Protein AF-A0A7J6TH96-F1 (afdb_monomer_lite)

Secondary structure (DSSP, 8-state):
---GGGTS--TT-HHHHHHHHHHHHHHHHHHHHHHTTT-----------B-STTTTTPBPTTS-B-----HHHHTSB---

Sequence (80 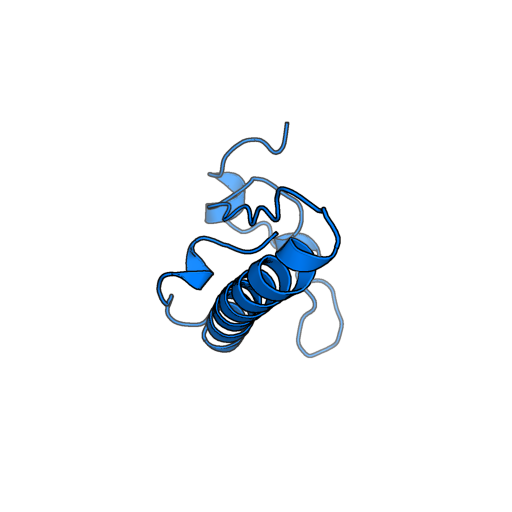aa):
VSSVQGKFGQGGRSAYAAAKHAQLGYFDSLRAEMEAGGIGRVTVCLPGYINTEHSENAMLSDGSRSGLHDRNAAAGASPE

Structure (mmCIF, N/CA/C/O backbone):
data_AF-A0A7J6TH96-F1
#
_entry.id   AF-A0A7J6TH96-F1
#
loop_
_atom_site.group_PDB
_atom_site.id
_atom_site.type_symbol
_atom_site.label_atom_id
_atom_site.label_alt_id
_atom_site.label_comp_id
_atom_site.label_asym_id
_atom_site.label_entity_id
_atom_site.label_seq_id
_atom_site.pdbx_PDB_ins_code
_atom_site.Cartn_x
_atom_site.Cartn_y
_atom_site.Cartn_z
_atom_site.occupancy
_atom_site.B_iso_or_equiv
_atom_site.auth_seq_id
_atom_site.auth_comp_id
_atom_site.auth_asym_id
_atom_site.auth_atom_id
_atom_site.pdbx_PDB_model_num
ATOM 1 N N . VAL A 1 1 ? 0.515 0.765 6.603 1.00 87.19 1 VAL A N 1
ATOM 2 C CA . VAL A 1 1 ? 1.003 1.590 5.467 1.00 87.19 1 VAL A CA 1
ATOM 3 C C . VAL A 1 1 ? 0.324 1.123 4.184 1.00 87.19 1 VAL A C 1
ATOM 5 O O . VAL A 1 1 ? 0.381 -0.067 3.890 1.00 87.19 1 VAL A O 1
ATOM 8 N N . SER A 1 2 ? -0.351 2.026 3.466 1.00 95.94 2 SER A N 1
ATOM 9 C CA . SER A 1 2 ? -1.027 1.756 2.186 1.00 95.94 2 SER A CA 1
ATOM 10 C C . SER A 1 2 ? -0.247 2.396 1.020 1.00 95.94 2 SER A C 1
ATOM 12 O O . SER A 1 2 ? 0.968 2.227 0.958 1.00 95.94 2 SER A O 1
ATOM 14 N N . SER A 1 3 ? -0.914 3.055 0.072 1.00 96.31 3 SER A N 1
ATOM 15 C CA . S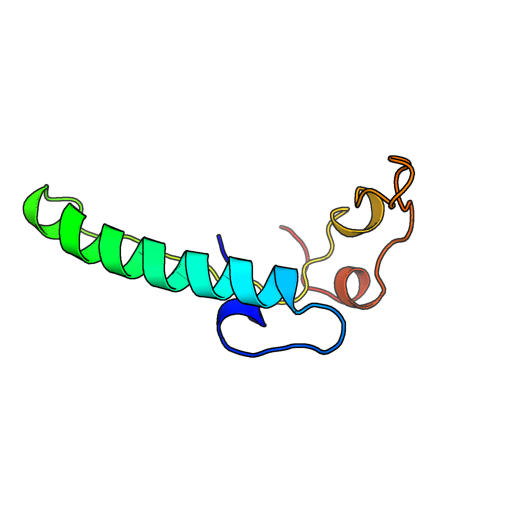ER A 1 3 ? -0.349 3.784 -1.072 1.00 96.31 3 SER A CA 1
ATOM 16 C C . SER A 1 3 ? -1.366 4.813 -1.564 1.00 96.31 3 SER A C 1
ATOM 18 O O . SER A 1 3 ? -2.568 4.628 -1.367 1.00 96.31 3 SER A O 1
ATOM 20 N N . VAL A 1 4 ? -0.918 5.850 -2.275 1.00 95.88 4 VAL A N 1
ATOM 21 C CA . VAL A 1 4 ? -1.815 6.720 -3.059 1.00 95.88 4 VAL A CA 1
ATOM 22 C C . VAL A 1 4 ? -2.715 5.927 -4.023 1.00 95.88 4 VAL A C 1
ATOM 24 O O . VAL A 1 4 ? -3.858 6.317 -4.238 1.00 95.88 4 VAL A O 1
ATOM 27 N N . GLN A 1 5 ? -2.273 4.751 -4.494 1.00 95.62 5 GLN A N 1
ATOM 28 C CA . GLN A 1 5 ? -3.085 3.838 -5.318 1.00 95.62 5 GLN A CA 1
ATOM 29 C C . GLN A 1 5 ? -4.222 3.134 -4.549 1.00 95.62 5 GLN A C 1
ATOM 31 O O . GLN A 1 5 ? -5.022 2.408 -5.134 1.00 95.62 5 GLN A O 1
ATOM 36 N N . GLY A 1 6 ? -4.320 3.340 -3.233 1.00 95.00 6 GLY A N 1
ATOM 37 C CA . GLY A 1 6 ? -5.513 2.995 -2.458 1.00 95.00 6 GLY A CA 1
ATOM 38 C C . GLY A 1 6 ? -6.669 3.979 -2.656 1.00 95.00 6 GLY A C 1
ATOM 39 O O . GLY A 1 6 ? -7.764 3.702 -2.191 1.00 95.00 6 GLY A O 1
ATOM 40 N N . LYS A 1 7 ? -6.434 5.124 -3.316 1.00 95.44 7 LYS A N 1
ATOM 41 C CA . LYS A 1 7 ? -7.457 6.142 -3.612 1.00 95.44 7 LYS A CA 1
ATOM 42 C C . LYS A 1 7 ? -7.841 6.218 -5.091 1.00 95.44 7 LYS A C 1
ATOM 44 O O . LYS A 1 7 ? -8.892 6.760 -5.411 1.00 95.44 7 LYS A O 1
ATOM 49 N N . PHE A 1 8 ? -6.986 5.737 -5.990 1.00 93.88 8 PHE A N 1
ATOM 50 C CA . PHE A 1 8 ? -7.221 5.737 -7.435 1.00 93.88 8 PHE A CA 1
ATOM 51 C C . PHE A 1 8 ? -6.465 4.589 -8.111 1.00 93.88 8 PHE A C 1
ATOM 53 O O . PHE A 1 8 ? -5.481 4.079 -7.577 1.00 93.88 8 PHE A O 1
ATOM 60 N N . GLY A 1 9 ? -6.921 4.178 -9.294 1.00 92.12 9 GLY A N 1
ATOM 61 C CA . GLY A 1 9 ? -6.303 3.097 -10.062 1.00 92.12 9 GLY A CA 1
ATOM 62 C C . GLY A 1 9 ? -5.173 3.567 -10.980 1.00 92.12 9 GLY A C 1
ATOM 63 O O . GLY A 1 9 ? -5.209 4.673 -11.514 1.00 92.12 9 GLY A O 1
ATOM 64 N N . GLN A 1 10 ? -4.202 2.682 -11.216 1.00 91.50 10 GLN A N 1
ATOM 65 C CA . GLN A 1 10 ? -3.187 2.819 -12.262 1.00 91.50 10 GLN A CA 1
ATOM 66 C C . GLN A 1 10 ? -3.246 1.594 -13.182 1.00 91.50 10 GLN A C 1
ATOM 68 O O . GLN A 1 10 ? -3.313 0.453 -12.714 1.00 91.50 10 GLN A O 1
ATOM 73 N N . GLY A 1 11 ? -3.219 1.820 -14.498 1.00 93.94 11 GLY A N 1
ATOM 74 C CA . GLY A 1 11 ? -3.170 0.739 -15.486 1.00 93.94 11 GLY A CA 1
ATOM 75 C C . GLY A 1 11 ? -1.991 -0.208 -15.235 1.00 93.94 11 GLY A C 1
ATOM 76 O O . GLY A 1 11 ? -0.910 0.228 -14.846 1.00 93.94 11 GLY A O 1
ATOM 77 N N . GLY A 1 12 ? -2.212 -1.515 -15.408 1.00 91.94 12 GLY A N 1
ATOM 78 C CA . GLY A 1 12 ? -1.201 -2.550 -15.145 1.00 91.94 12 GLY A CA 1
ATOM 79 C C . GLY A 1 12 ? -0.975 -2.884 -13.664 1.00 91.94 12 GLY A C 1
ATOM 80 O O . GLY A 1 12 ? -0.138 -3.725 -13.357 1.00 91.94 12 GLY A O 1
ATOM 81 N N . ARG A 1 13 ? -1.718 -2.262 -12.737 1.00 92.31 13 ARG A N 1
ATOM 82 C CA . ARG A 1 13 ? -1.570 -2.471 -11.285 1.00 92.31 13 ARG A CA 1
ATOM 83 C C . ARG A 1 13 ? -2.886 -2.801 -10.577 1.00 92.31 13 ARG A C 1
ATOM 85 O O . ARG A 1 13 ? -3.052 -2.482 -9.405 1.00 92.31 13 ARG A O 1
ATOM 92 N N . SER A 1 14 ? -3.824 -3.455 -11.263 1.00 95.25 14 SER A N 1
ATOM 93 C CA . SER A 1 14 ? -5.166 -3.753 -10.732 1.00 95.25 14 SER A CA 1
ATOM 94 C C . SER A 1 14 ? -5.134 -4.511 -9.400 1.00 95.25 14 SER A C 1
ATOM 96 O O . SER A 1 14 ? -5.769 -4.078 -8.442 1.00 95.25 14 SER A O 1
ATOM 98 N N . ALA A 1 15 ? -4.345 -5.586 -9.303 1.00 94.88 15 ALA A N 1
ATOM 99 C CA . ALA A 1 15 ? -4.209 -6.367 -8.072 1.00 94.88 15 ALA A CA 1
ATOM 100 C C . ALA A 1 15 ? -3.611 -5.540 -6.920 1.00 94.88 15 ALA A C 1
ATOM 102 O O . ALA A 1 15 ? -4.087 -5.604 -5.787 1.00 94.88 15 ALA A O 1
ATOM 103 N N . TYR A 1 16 ? -2.606 -4.711 -7.219 1.00 94.12 16 TYR A N 1
ATOM 104 C CA . TYR A 1 16 ? -2.001 -3.813 -6.238 1.00 94.12 16 TYR A CA 1
ATOM 105 C C . TYR A 1 16 ? -3.007 -2.764 -5.751 1.00 94.12 16 TYR A C 1
ATOM 107 O O . TYR A 1 16 ? -3.200 -2.616 -4.547 1.00 94.12 16 TYR A O 1
ATOM 115 N N . ALA A 1 17 ? -3.698 -2.078 -6.665 1.00 96.25 17 ALA A N 1
ATOM 116 C CA . ALA A 1 17 ? -4.711 -1.083 -6.325 1.00 96.25 17 ALA A CA 1
ATOM 117 C C . ALA A 1 17 ? -5.853 -1.693 -5.493 1.00 96.25 17 ALA A C 1
ATOM 119 O O . ALA A 1 17 ? -6.244 -1.104 -4.486 1.00 96.25 17 ALA A O 1
ATOM 120 N N . ALA A 1 18 ? -6.328 -2.894 -5.848 1.00 97.06 18 ALA A N 1
ATOM 121 C CA . ALA A 1 18 ? -7.340 -3.619 -5.080 1.00 97.06 18 ALA A CA 1
ATOM 122 C C . ALA A 1 18 ? -6.871 -3.902 -3.644 1.00 97.06 18 ALA A C 1
ATOM 124 O O . ALA A 1 18 ? -7.572 -3.566 -2.689 1.00 97.06 18 ALA A O 1
ATOM 125 N N . ALA A 1 19 ? -5.651 -4.425 -3.474 1.00 97.19 19 ALA A N 1
ATOM 126 C CA . ALA A 1 19 ? -5.073 -4.659 -2.152 1.00 97.19 19 ALA A CA 1
ATOM 127 C C . ALA A 1 19 ? -4.939 -3.357 -1.339 1.00 97.19 19 ALA A C 1
ATOM 129 O O . ALA A 1 19 ? -5.217 -3.341 -0.140 1.00 97.19 19 ALA A O 1
ATOM 130 N N . LYS A 1 20 ? -4.558 -2.243 -1.978 1.00 97.00 20 LYS A N 1
ATOM 131 C CA . LYS A 1 20 ? -4.417 -0.942 -1.306 1.00 97.00 20 LYS A CA 1
ATOM 132 C C . LYS A 1 20 ? -5.755 -0.311 -0.912 1.00 97.00 20 LYS A C 1
ATOM 134 O O . LYS A 1 20 ? -5.805 0.300 0.154 1.00 97.00 20 LYS A O 1
ATOM 139 N N . HIS A 1 21 ? -6.823 -0.505 -1.688 1.00 97.38 21 HIS A N 1
ATOM 140 C CA . HIS A 1 21 ? -8.188 -0.130 -1.288 1.00 97.38 21 HIS A CA 1
ATOM 141 C C . HIS A 1 21 ? -8.681 -0.993 -0.120 1.00 97.38 21 HIS A C 1
ATOM 143 O O . HIS A 1 21 ? -9.205 -0.459 0.856 1.00 97.38 21 HIS A O 1
ATOM 149 N N . ALA A 1 22 ? -8.444 -2.309 -0.174 1.00 98.00 22 ALA A N 1
ATOM 150 C CA . ALA A 1 22 ? -8.801 -3.222 0.910 1.00 98.00 22 ALA A CA 1
ATOM 151 C C . ALA A 1 22 ? -8.112 -2.839 2.230 1.00 98.00 22 ALA A C 1
ATOM 153 O O . ALA A 1 22 ? -8.749 -2.851 3.279 1.00 98.00 22 ALA A O 1
ATOM 154 N N . GLN A 1 23 ? -6.841 -2.416 2.180 1.00 97.94 23 GLN A N 1
ATOM 155 C CA . GLN A 1 23 ? -6.144 -1.885 3.354 1.00 97.94 23 GLN A CA 1
ATOM 156 C C . GLN A 1 23 ? -6.850 -0.659 3.950 1.00 97.94 23 GLN A C 1
ATOM 158 O O . GLN A 1 23 ? -6.937 -0.570 5.170 1.00 97.94 23 GLN A O 1
ATOM 163 N N . LEU A 1 24 ? -7.354 0.275 3.132 1.00 97.38 24 LEU A N 1
ATOM 164 C CA . LEU A 1 24 ? -8.071 1.448 3.652 1.00 97.38 24 LEU A CA 1
ATOM 165 C C . LEU A 1 24 ? -9.360 1.041 4.371 1.00 97.38 24 LEU A C 1
ATOM 167 O O . LEU A 1 24 ? -9.539 1.418 5.525 1.00 97.38 24 LEU A O 1
ATOM 171 N N . GLY A 1 25 ? -10.191 0.207 3.737 1.00 96.75 25 GLY A N 1
ATOM 172 C CA . GLY A 1 25 ? -11.425 -0.286 4.356 1.00 96.75 25 GLY A CA 1
ATOM 173 C C . GLY A 1 25 ? -11.164 -1.058 5.652 1.00 96.75 25 GLY A C 1
ATOM 174 O O . GLY A 1 25 ? -11.822 -0.814 6.657 1.00 96.75 25 GLY A O 1
ATOM 175 N N . TYR A 1 26 ? -10.141 -1.920 5.661 1.00 97.38 26 TYR A N 1
ATOM 176 C CA . TYR A 1 26 ? -9.724 -2.648 6.860 1.00 97.38 26 TYR A CA 1
ATOM 177 C C . TYR A 1 26 ? -9.365 -1.708 8.018 1.00 97.38 26 TYR A C 1
ATOM 179 O O . TYR A 1 26 ? -9.832 -1.898 9.137 1.00 97.38 26 TYR A O 1
ATOM 187 N N . PHE A 1 27 ? -8.541 -0.687 7.767 1.00 96.56 27 PHE A N 1
ATOM 188 C CA . PHE A 1 27 ? -8.115 0.225 8.829 1.00 96.56 27 PHE A CA 1
ATOM 189 C C . PHE A 1 27 ? -9.215 1.198 9.267 1.00 96.56 27 PHE A C 1
ATOM 191 O O . PHE A 1 27 ? -9.189 1.636 10.417 1.00 96.56 27 PHE A O 1
ATOM 198 N N . ASP A 1 28 ? -10.186 1.504 8.406 1.00 94.75 28 ASP A N 1
ATOM 199 C CA . ASP A 1 28 ? -11.386 2.246 8.798 1.00 94.75 28 ASP A CA 1
ATOM 200 C C . ASP A 1 28 ? -12.264 1.431 9.754 1.00 94.75 28 ASP A C 1
ATOM 202 O O . ASP A 1 28 ? -12.676 1.959 10.790 1.00 94.75 28 ASP A O 1
ATOM 206 N N . SER A 1 29 ? -12.485 0.144 9.459 1.00 95.31 29 SER A N 1
ATOM 207 C CA . SER A 1 29 ? -13.165 -0.781 10.375 1.00 95.31 29 SER A CA 1
ATOM 208 C C . SER A 1 29 ? -12.404 -0.916 11.692 1.00 95.31 29 SER A C 1
ATOM 210 O O . SER A 1 29 ? -12.984 -0.695 12.753 1.00 95.31 29 SER A O 1
ATOM 212 N N . LEU A 1 30 ? -11.089 -1.158 11.630 1.00 95.19 30 LEU A N 1
ATOM 213 C CA . LEU A 1 30 ? -10.248 -1.274 12.822 1.00 95.19 30 LEU A CA 1
ATOM 214 C C . LEU A 1 30 ? -10.334 -0.017 13.690 1.00 95.19 30 LEU A C 1
ATOM 216 O O . LEU A 1 30 ? -10.466 -0.106 14.904 1.00 95.19 30 LEU A O 1
ATOM 220 N N . ARG A 1 31 ? -10.282 1.175 13.089 1.00 94.44 31 ARG A N 1
ATOM 221 C CA . ARG A 1 31 ? -10.406 2.432 13.834 1.00 94.44 31 ARG A CA 1
ATOM 222 C C . ARG A 1 31 ? -11.718 2.502 14.619 1.00 94.44 31 ARG A C 1
ATOM 224 O O . ARG A 1 31 ? -11.689 2.949 15.761 1.00 94.44 31 ARG A O 1
ATOM 231 N N . ALA A 1 32 ? -12.833 2.083 14.020 1.00 92.69 32 ALA A N 1
ATOM 232 C CA . ALA A 1 32 ? -14.137 2.071 14.681 1.00 92.69 32 ALA A CA 1
ATOM 233 C C . ALA A 1 32 ? -14.202 1.032 15.815 1.00 92.69 32 ALA A C 1
ATOM 235 O O . ALA A 1 32 ? -14.715 1.320 16.890 1.00 92.69 32 ALA A O 1
ATOM 236 N N . GLU A 1 33 ? -13.635 -0.157 15.608 1.00 93.94 33 GLU A N 1
ATOM 237 C CA . GLU A 1 33 ? -13.591 -1.217 16.626 1.00 93.94 33 GLU A CA 1
ATOM 238 C C . GLU A 1 33 ? -12.737 -0.823 17.839 1.00 93.94 33 GLU A C 1
ATOM 240 O O . GLU A 1 33 ? -13.088 -1.098 18.987 1.00 93.94 33 GLU A O 1
ATOM 245 N N . MET A 1 34 ? -11.606 -0.164 17.586 1.00 94.56 34 MET A N 1
ATOM 246 C CA . MET A 1 34 ? -10.626 0.177 18.613 1.00 94.56 34 MET A CA 1
ATOM 247 C C . MET A 1 34 ? -11.036 1.382 19.478 1.00 94.56 34 MET A C 1
ATOM 249 O O . MET A 1 34 ? -10.479 1.564 20.564 1.00 94.56 34 MET A O 1
ATOM 253 N N . GLU A 1 35 ? -12.034 2.163 19.049 1.00 89.38 35 GLU A N 1
ATOM 254 C CA . GLU A 1 35 ? -12.580 3.301 19.803 1.00 89.38 35 GLU A CA 1
ATOM 255 C C . GLU A 1 35 ? -13.090 2.870 21.189 1.00 89.38 35 GLU A C 1
ATOM 257 O O . GLU A 1 35 ? -12.765 3.499 22.197 1.00 89.38 35 GLU A O 1
ATOM 262 N N . ALA A 1 36 ? -13.791 1.733 21.265 1.00 86.88 36 ALA A N 1
ATOM 263 C CA . ALA A 1 36 ? -14.289 1.176 22.524 1.00 86.88 36 ALA A CA 1
ATOM 264 C C . ALA A 1 36 ? -13.168 0.679 23.461 1.00 86.88 36 ALA A C 1
ATOM 266 O O . ALA A 1 36 ? -13.358 0.607 24.673 1.00 86.88 36 ALA A O 1
ATOM 267 N N . GLY A 1 37 ? -11.996 0.347 22.909 1.00 89.00 37 GLY A N 1
ATOM 268 C CA . GLY A 1 37 ? -10.831 -0.146 23.648 1.00 89.00 37 GLY A CA 1
ATOM 269 C C . GLY A 1 37 ? -9.900 0.952 24.173 1.00 89.00 37 GLY A C 1
ATOM 270 O O . GLY A 1 37 ? -8.835 0.638 24.701 1.00 89.00 37 GLY A O 1
ATOM 271 N N . GLY A 1 38 ? -10.254 2.231 24.005 1.00 90.44 38 GLY A N 1
ATOM 272 C CA . GLY A 1 38 ? -9.428 3.362 24.443 1.00 90.44 38 GLY A CA 1
ATOM 273 C C . GLY A 1 38 ? -8.199 3.631 23.565 1.00 90.44 38 GLY A C 1
ATOM 274 O O . GLY A 1 38 ? -7.351 4.449 23.929 1.00 90.44 38 GLY A O 1
ATOM 275 N N . ILE A 1 39 ? -8.083 2.986 22.399 1.00 91.50 39 ILE A N 1
ATOM 276 C CA . ILE A 1 39 ? -7.028 3.299 21.430 1.00 91.50 39 ILE A CA 1
ATOM 277 C C . ILE A 1 39 ? -7.476 4.519 20.621 1.00 91.50 39 ILE A C 1
ATOM 279 O O . ILE A 1 39 ? -8.263 4.424 19.683 1.00 91.50 39 ILE A O 1
ATOM 283 N N . GLY A 1 40 ? -6.943 5.689 20.976 1.00 81.25 40 GLY A N 1
ATOM 284 C CA . GLY A 1 40 ? -7.411 6.970 20.436 1.00 81.25 40 GLY A CA 1
ATOM 285 C C . GLY A 1 40 ? -7.046 7.270 18.976 1.00 81.25 40 GLY A C 1
ATOM 286 O O . GLY A 1 40 ? -7.511 8.274 18.436 1.00 81.25 40 GLY A O 1
ATOM 287 N N . ARG A 1 41 ? -6.192 6.470 18.317 1.00 89.88 41 ARG A N 1
ATOM 288 C CA . ARG A 1 41 ? -5.791 6.744 16.928 1.00 89.88 41 ARG A CA 1
ATOM 289 C C . ARG A 1 41 ? -5.334 5.502 16.169 1.00 89.88 41 ARG A C 1
ATOM 291 O O . ARG A 1 41 ? -4.395 4.824 16.570 1.00 89.88 41 ARG A O 1
ATOM 298 N N . VAL A 1 42 ? -5.920 5.315 14.990 1.00 94.31 42 VAL A N 1
ATOM 299 C CA . VAL A 1 42 ? -5.403 4.462 13.914 1.00 94.31 42 VAL A CA 1
ATOM 300 C C . VAL A 1 42 ? -5.093 5.372 12.729 1.00 94.31 42 VAL A C 1
ATOM 302 O O . VAL A 1 42 ? -5.957 6.126 12.285 1.00 94.31 42 VAL A O 1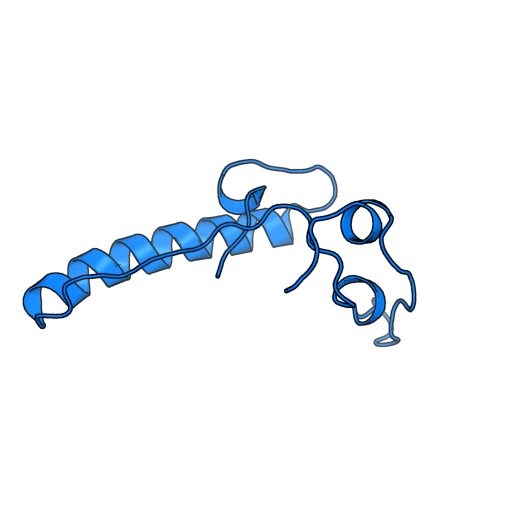
ATOM 305 N N . THR A 1 43 ? -3.858 5.323 12.231 1.00 95.00 43 THR A N 1
ATOM 306 C CA . THR A 1 43 ? -3.404 6.157 11.109 1.00 95.00 43 THR A CA 1
ATOM 307 C C . THR A 1 43 ? -2.927 5.279 9.966 1.00 95.00 43 THR A C 1
ATOM 309 O O . THR A 1 43 ? -2.110 4.379 10.159 1.00 95.00 43 THR A O 1
ATOM 312 N N . VAL A 1 44 ? -3.371 5.591 8.748 1.00 96.25 44 VAL A N 1
ATOM 313 C CA . VAL A 1 44 ? -2.864 4.960 7.528 1.00 96.25 44 VAL A CA 1
ATOM 314 C C . VAL A 1 44 ? -2.098 5.984 6.706 1.00 96.25 44 VAL A C 1
ATOM 316 O O . VAL A 1 44 ? -2.667 6.948 6.206 1.00 96.25 44 VAL A O 1
ATOM 319 N N . CYS A 1 45 ? -0.801 5.753 6.523 1.00 96.56 45 CYS A N 1
ATOM 320 C CA . CYS A 1 45 ? 0.015 6.542 5.603 1.00 96.56 45 CYS A CA 1
ATOM 321 C C . CYS A 1 45 ? -0.153 6.018 4.172 1.00 96.56 45 CYS A C 1
ATOM 323 O O . CYS A 1 45 ? -0.118 4.801 3.957 1.00 96.56 45 CYS A O 1
ATOM 325 N N . LEU A 1 46 ? -0.314 6.926 3.205 1.00 96.88 46 LEU A N 1
ATOM 326 C CA . LEU A 1 46 ? -0.446 6.624 1.775 1.00 96.88 46 LEU A CA 1
ATOM 327 C C . LEU A 1 46 ? 0.714 7.277 1.007 1.00 96.88 46 LEU A C 1
ATOM 329 O O . LEU A 1 46 ? 0.544 8.374 0.475 1.00 96.88 46 LEU A O 1
ATOM 333 N N . PRO A 1 47 ? 1.891 6.636 0.950 1.00 95.38 47 PRO A N 1
ATOM 334 C CA . PRO A 1 47 ? 3.022 7.174 0.209 1.00 95.38 47 PRO A CA 1
ATOM 335 C C . PRO A 1 47 ? 2.744 7.241 -1.296 1.00 95.38 47 PRO A C 1
ATOM 337 O O . PRO A 1 47 ? 2.021 6.397 -1.848 1.00 95.38 47 PRO A O 1
ATOM 340 N N . GLY A 1 48 ? 3.350 8.241 -1.940 1.00 94.31 48 GLY A N 1
ATOM 341 C CA . GLY A 1 48 ? 3.567 8.276 -3.385 1.00 94.31 48 GLY A CA 1
ATOM 342 C C . GLY A 1 48 ? 4.751 7.391 -3.782 1.00 94.31 48 GLY A C 1
ATOM 343 O O . GLY A 1 48 ? 4.986 6.349 -3.172 1.00 94.31 48 GLY A O 1
ATOM 344 N N . TYR A 1 49 ? 5.511 7.802 -4.795 1.00 95.00 49 TYR A N 1
ATOM 345 C CA . TYR A 1 49 ? 6.769 7.132 -5.121 1.00 95.00 49 TYR A CA 1
ATOM 346 C C . TYR A 1 49 ? 7.855 7.504 -4.109 1.00 95.00 49 TYR A C 1
ATOM 348 O O . TYR A 1 49 ? 8.071 8.686 -3.843 1.00 95.00 49 TYR A O 1
ATOM 356 N N . ILE A 1 50 ? 8.527 6.489 -3.569 1.00 96.31 50 ILE A N 1
ATOM 357 C CA . ILE A 1 50 ? 9.651 6.609 -2.635 1.00 96.31 50 ILE A CA 1
ATOM 358 C C . ILE A 1 50 ? 10.817 5.813 -3.221 1.00 96.31 50 ILE A C 1
ATOM 360 O O . ILE A 1 50 ? 10.609 4.687 -3.694 1.00 96.31 50 ILE A O 1
ATOM 364 N N . ASN A 1 51 ? 12.018 6.384 -3.179 1.00 96.00 51 ASN A N 1
ATOM 365 C CA . ASN A 1 51 ? 13.232 5.762 -3.691 1.00 96.00 51 ASN A CA 1
ATOM 366 C C . ASN A 1 51 ? 13.690 4.636 -2.757 1.00 96.00 51 ASN A C 1
ATOM 368 O O . ASN A 1 51 ? 14.447 4.844 -1.817 1.00 96.00 51 ASN A O 1
ATOM 372 N N . THR A 1 52 ? 13.164 3.438 -3.002 1.00 94.81 52 THR A N 1
ATOM 373 C CA . THR A 1 52 ? 13.461 2.217 -2.246 1.00 94.81 52 THR A CA 1
ATOM 374 C C . THR A 1 52 ? 13.733 1.067 -3.203 1.00 94.81 52 THR A C 1
ATOM 376 O O . THR A 1 52 ? 13.226 1.048 -4.326 1.00 94.81 52 THR A O 1
ATOM 379 N N . GLU A 1 53 ? 14.416 0.036 -2.715 1.00 94.75 53 GLU A N 1
ATOM 380 C CA . GLU A 1 53 ? 14.709 -1.201 -3.453 1.00 94.75 53 GLU A CA 1
ATOM 381 C C . GLU A 1 53 ? 13.466 -2.099 -3.666 1.00 94.75 53 GLU A C 1
ATOM 383 O O . GLU A 1 53 ? 13.581 -3.285 -3.977 1.00 94.75 53 GLU A O 1
ATOM 388 N N . HIS A 1 54 ? 12.244 -1.587 -3.465 1.00 92.19 54 HIS A N 1
ATOM 389 C CA . HIS A 1 54 ? 11.016 -2.382 -3.582 1.00 92.19 54 HIS A CA 1
ATOM 390 C C . HIS A 1 54 ? 10.846 -2.991 -4.981 1.00 92.19 54 HIS A C 1
ATOM 392 O O . HIS A 1 54 ? 10.418 -4.136 -5.112 1.00 92.19 54 HIS A O 1
ATOM 398 N N . SER A 1 55 ? 11.175 -2.221 -6.019 1.00 91.50 55 SER A N 1
ATOM 399 C CA . SER A 1 55 ? 11.067 -2.660 -7.415 1.00 91.50 55 SER A CA 1
ATOM 400 C C . SER A 1 55 ? 12.167 -3.649 -7.813 1.00 91.50 55 SER A C 1
ATOM 402 O O . SER A 1 55 ? 11.883 -4.636 -8.492 1.00 91.50 55 SER A O 1
ATOM 404 N N . GLU A 1 56 ? 13.384 -3.453 -7.308 1.00 94.12 56 GLU A N 1
ATOM 405 C CA . GLU A 1 56 ? 14.518 -4.354 -7.528 1.00 94.12 5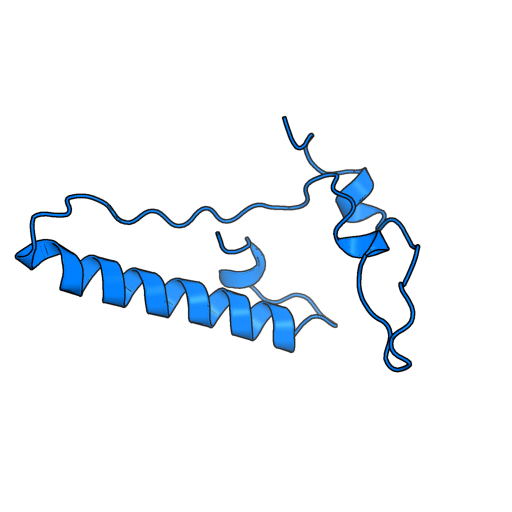6 GLU A CA 1
ATOM 406 C C . GLU A 1 56 ? 14.278 -5.730 -6.892 1.00 94.12 56 GLU A C 1
ATOM 408 O O . GLU A 1 56 ? 14.569 -6.767 -7.491 1.00 94.12 56 GLU A O 1
ATOM 413 N N . ASN A 1 57 ? 13.675 -5.738 -5.700 1.00 94.56 57 ASN A N 1
ATOM 414 C CA . ASN A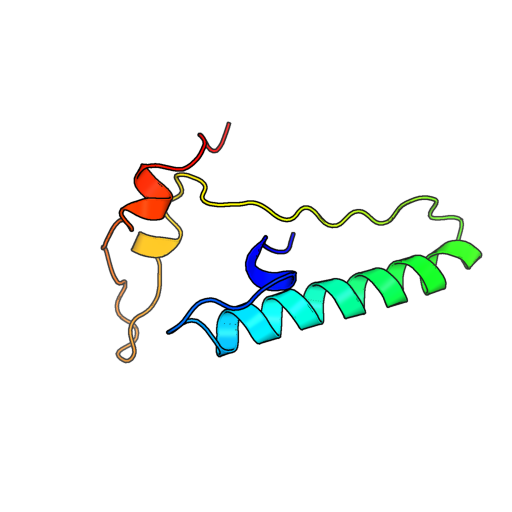 1 57 ? 13.343 -6.946 -4.947 1.00 94.56 57 ASN A CA 1
ATOM 415 C C . ASN A 1 57 ? 12.006 -7.591 -5.359 1.00 94.56 57 ASN A C 1
ATOM 417 O O . ASN A 1 57 ? 11.606 -8.593 -4.762 1.00 94.56 57 ASN A O 1
ATOM 421 N N . ALA A 1 58 ? 11.297 -7.044 -6.353 1.00 91.69 58 ALA A N 1
ATOM 422 C CA . ALA A 1 58 ? 10.058 -7.637 -6.845 1.00 91.69 58 ALA A CA 1
ATOM 423 C C . ALA A 1 58 ? 10.330 -9.002 -7.494 1.00 91.69 58 ALA A C 1
ATOM 425 O O . ALA A 1 58 ? 11.295 -9.158 -8.238 1.00 91.69 58 ALA A O 1
ATOM 426 N N . MET A 1 59 ? 9.470 -9.985 -7.230 1.00 94.19 59 MET A N 1
ATOM 427 C CA . MET A 1 59 ? 9.613 -11.332 -7.788 1.00 94.19 59 MET A CA 1
ATOM 428 C C . MET A 1 59 ? 8.914 -11.429 -9.146 1.00 94.19 59 MET A C 1
ATOM 430 O O . MET A 1 59 ? 7.771 -10.988 -9.296 1.00 94.19 59 MET A O 1
ATOM 434 N N . LEU A 1 60 ? 9.600 -12.018 -10.122 1.00 91.75 60 LEU A N 1
ATOM 435 C CA . LEU A 1 60 ? 9.052 -12.369 -11.428 1.00 91.75 60 LEU A CA 1
ATOM 436 C C . LEU A 1 60 ? 8.253 -13.678 -11.342 1.00 91.75 60 LEU A C 1
ATOM 438 O O . LEU A 1 60 ? 8.256 -14.374 -10.326 1.00 91.75 60 LEU A O 1
ATOM 442 N N . SER A 1 61 ? 7.553 -14.029 -12.423 1.00 92.25 61 SER A N 1
ATOM 443 C CA . SER A 1 61 ? 6.710 -15.233 -12.475 1.00 92.25 61 SER A CA 1
ATOM 444 C C . SER A 1 61 ? 7.483 -16.543 -12.299 1.00 92.25 61 SER A C 1
ATOM 446 O O . SER A 1 61 ? 6.888 -17.552 -11.941 1.00 92.25 61 SER A O 1
ATOM 448 N N . ASP A 1 62 ? 8.789 -16.535 -12.562 1.00 95.31 62 ASP A N 1
ATOM 449 C CA . ASP A 1 62 ? 9.695 -17.671 -12.367 1.00 95.31 62 ASP A CA 1
ATOM 450 C C . ASP A 1 62 ? 10.344 -17.698 -10.968 1.00 95.31 62 ASP A C 1
ATOM 452 O O . ASP A 1 62 ? 11.143 -18.584 -10.672 1.00 95.31 62 ASP A O 1
ATOM 456 N N . GLY A 1 63 ? 10.003 -16.740 -10.098 1.00 93.81 63 GLY A N 1
ATOM 457 C CA . GLY A 1 63 ? 10.551 -16.616 -8.748 1.00 93.81 63 GLY A CA 1
ATOM 458 C C . GLY A 1 63 ? 11.919 -15.933 -8.671 1.00 93.81 63 GLY A C 1
ATOM 459 O O . GLY A 1 63 ? 12.452 -15.791 -7.570 1.00 93.81 63 GLY A O 1
ATOM 460 N N . SER A 1 64 ? 12.491 -15.491 -9.794 1.00 96.06 64 SER A N 1
ATOM 461 C CA . SER A 1 64 ? 13.699 -14.666 -9.789 1.00 96.06 64 SER A CA 1
ATOM 462 C C . SER A 1 64 ? 13.390 -13.222 -9.369 1.00 96.06 64 SER A C 1
ATOM 464 O O . SER A 1 64 ? 12.253 -12.753 -9.467 1.00 96.06 64 SER A O 1
ATOM 466 N N . ARG A 1 65 ? 14.400 -12.501 -8.867 1.00 95.56 65 ARG A N 1
ATOM 467 C CA . ARG A 1 65 ? 14.272 -11.065 -8.580 1.00 95.56 65 ARG A CA 1
ATOM 468 C C . ARG A 1 65 ? 14.311 -10.275 -9.883 1.00 95.56 65 ARG A C 1
ATOM 470 O O . ARG A 1 65 ? 15.135 -10.555 -10.747 1.00 95.56 65 ARG A O 1
ATOM 477 N N . SER A 1 66 ? 13.478 -9.245 -9.967 1.00 93.31 66 SER A N 1
ATOM 478 C CA . SER A 1 66 ? 13.429 -8.300 -11.081 1.00 93.31 66 SER A CA 1
ATOM 479 C C . SER A 1 66 ? 14.789 -7.637 -11.320 1.00 93.31 66 SER A C 1
ATOM 481 O O . SER A 1 66 ? 15.238 -7.548 -12.460 1.00 93.31 66 SER A O 1
ATOM 483 N N . GLY A 1 67 ? 15.450 -7.161 -10.254 1.00 92.81 67 GLY A N 1
ATOM 484 C CA . GLY A 1 67 ? 16.713 -6.416 -10.343 1.00 92.81 67 GLY A CA 1
ATOM 485 C C . GLY A 1 67 ? 16.593 -5.052 -11.037 1.00 92.81 67 GLY A C 1
ATOM 486 O O . GLY A 1 67 ? 17.590 -4.359 -11.214 1.00 92.81 67 GLY A O 1
ATOM 487 N N . LEU A 1 68 ? 15.382 -4.660 -11.443 1.00 91.69 68 LEU A N 1
ATOM 488 C CA . LEU A 1 68 ? 15.108 -3.401 -12.122 1.00 91.69 68 LEU A CA 1
ATOM 489 C C . LEU A 1 68 ? 14.696 -2.335 -11.113 1.00 91.69 68 LEU A C 1
ATOM 491 O O . LEU A 1 68 ? 13.650 -2.465 -10.473 1.00 91.69 68 LEU A O 1
ATOM 495 N N . HIS A 1 69 ? 15.469 -1.251 -11.048 1.00 92.19 69 HIS A N 1
ATOM 496 C CA . HIS A 1 69 ? 15.073 -0.063 -10.299 1.00 92.19 69 HIS A CA 1
ATOM 497 C C . HIS A 1 69 ? 14.055 0.753 -11.099 1.00 92.19 69 HIS A C 1
ATOM 499 O O . HIS A 1 69 ? 14.360 1.308 -12.161 1.00 92.19 69 HIS A O 1
ATOM 505 N N . ASP A 1 70 ? 12.814 0.791 -10.620 1.00 92.00 70 ASP A N 1
ATOM 506 C CA . ASP A 1 70 ? 11.714 1.512 -11.255 1.00 92.00 70 ASP A CA 1
ATOM 507 C C . ASP A 1 70 ? 12.025 3.012 -11.326 1.00 92.00 70 ASP A C 1
ATOM 509 O O . ASP A 1 70 ? 12.352 3.654 -10.329 1.00 92.00 70 ASP A O 1
ATOM 513 N N . ARG A 1 71 ? 11.876 3.600 -12.517 1.00 94.44 71 ARG A N 1
ATOM 514 C CA . ARG A 1 71 ? 12.202 5.017 -12.743 1.00 94.44 71 ARG A CA 1
ATOM 515 C C . ARG A 1 71 ? 11.358 5.966 -11.893 1.00 94.44 71 ARG A C 1
ATOM 517 O O . ARG A 1 71 ? 11.858 7.015 -11.501 1.00 94.44 71 ARG A O 1
ATOM 524 N N . ASN A 1 72 ? 10.096 5.624 -11.622 1.00 92.38 72 ASN A N 1
ATOM 525 C CA . ASN A 1 72 ? 9.248 6.469 -10.785 1.00 92.38 72 ASN A CA 1
ATOM 526 C C . ASN A 1 72 ? 9.678 6.376 -9.321 1.00 92.38 72 ASN A C 1
ATOM 528 O O . ASN A 1 72 ? 9.691 7.395 -8.642 1.00 92.38 72 ASN A O 1
ATOM 532 N N . ALA A 1 73 ? 10.060 5.183 -8.850 1.00 92.50 73 ALA A N 1
ATOM 533 C CA . ALA A 1 73 ? 10.661 5.006 -7.531 1.00 92.50 73 ALA A CA 1
ATOM 534 C C . ALA A 1 73 ? 11.977 5.792 -7.411 1.00 92.50 73 ALA A C 1
ATOM 536 O O . ALA A 1 73 ? 12.127 6.554 -6.464 1.00 92.50 73 ALA A O 1
ATOM 537 N N . ALA A 1 74 ? 12.872 5.699 -8.400 1.00 94.81 74 ALA A N 1
ATOM 538 C CA . ALA A 1 74 ? 14.140 6.433 -8.426 1.00 94.81 74 ALA A CA 1
ATOM 539 C C . ALA A 1 74 ? 13.961 7.963 -8.395 1.00 94.81 74 ALA A C 1
ATOM 541 O O . ALA A 1 74 ? 14.751 8.666 -7.772 1.00 94.81 74 ALA A O 1
ATOM 542 N N . ALA A 1 75 ? 12.911 8.476 -9.045 1.00 95.94 75 ALA A N 1
ATOM 543 C CA . ALA A 1 75 ? 12.524 9.890 -9.011 1.00 95.94 75 ALA A CA 1
ATOM 544 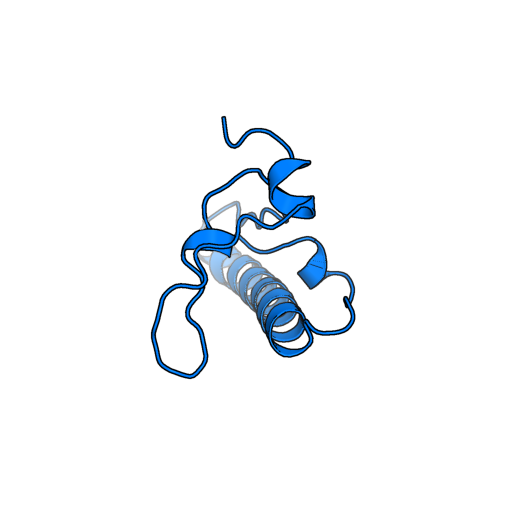C C . ALA A 1 75 ? 11.625 10.256 -7.808 1.00 95.94 75 ALA A C 1
ATOM 546 O O . ALA A 1 75 ? 11.124 11.379 -7.726 1.00 95.94 75 ALA A O 1
ATOM 547 N N . GLY A 1 76 ? 11.365 9.299 -6.916 1.00 95.31 76 GLY A N 1
ATOM 548 C CA . GLY A 1 76 ? 10.536 9.467 -5.732 1.00 95.31 76 GLY A CA 1
ATOM 549 C C . GLY A 1 76 ? 11.231 10.242 -4.617 1.00 95.31 76 GLY A C 1
ATOM 550 O O . GLY A 1 76 ? 12.400 10.616 -4.713 1.00 95.31 76 GLY A O 1
ATOM 551 N N . ALA A 1 77 ? 10.501 10.468 -3.525 1.00 96.56 77 ALA A N 1
ATOM 552 C CA . ALA A 1 77 ? 11.080 11.075 -2.330 1.00 96.56 77 ALA A CA 1
ATOM 553 C C . ALA A 1 77 ? 12.152 10.162 -1.712 1.00 96.56 77 ALA A C 1
ATOM 555 O O . ALA A 1 77 ? 12.098 8.937 -1.871 1.00 96.56 77 ALA A O 1
ATOM 556 N N . SER A 1 78 ? 13.105 10.765 -0.999 1.00 95.19 78 SER A N 1
ATOM 557 C CA . SER A 1 78 ? 14.074 10.006 -0.207 1.00 95.19 78 SER A CA 1
ATOM 558 C C . SER A 1 78 ? 13.344 9.217 0.898 1.00 95.19 78 SER A C 1
ATOM 560 O O . SER A 1 78 ? 12.270 9.632 1.348 1.00 95.19 78 SER A O 1
ATOM 562 N N . PRO A 1 79 ? 13.849 8.022 1.248 1.00 91.25 79 PRO A N 1
ATOM 563 C CA . PRO A 1 79 ? 13.266 7.188 2.293 1.00 91.25 79 PRO A CA 1
ATOM 564 C C . PRO A 1 79 ? 13.572 7.673 3.723 1.00 91.25 79 PRO A C 1
ATOM 566 O O . PRO A 1 79 ? 12.982 7.129 4.658 1.00 91.25 79 PRO A O 1
ATOM 569 N N . GLU A 1 80 ? 14.467 8.654 3.887 1.00 89.88 80 GLU A N 1
ATOM 570 C CA . GLU A 1 80 ? 14.812 9.328 5.150 1.00 89.88 80 GLU A CA 1
ATOM 571 C C . GLU A 1 80 ? 13.852 10.480 5.496 1.00 89.88 80 GLU A C 1
ATOM 573 O O . GLU A 1 80 ? 13.507 10.598 6.695 1.00 89.88 80 GLU A O 1
#

Organism: Perkinsus olseni (NCBI:txid32597)

Radius of gyration: 15.55 Å; chains: 1; bounding box: 31×29×40 Å

Foldseek 3Di:
DAAPLLVPPDPPCVVNSVVRVVVVVVQVVVCVVCVVVPPPDDDDDHFYQAQDCPQQQDADPVRDGPNDRDPSNNVGHYPD

pLDDT: mean 93.98, std 2.79, range [81.25, 98.0]

InterPro domains:
  IPR002347 Short-chain dehydrogenase/reductase SDR [PF00106] (1-57)
  IPR036291 NAD(P)-binding domain superfamily [SSF51735] (1-62)